Protein AF-A0A917NJ21-F1 (afdb_monomer_lite)

Sequence (84 aa):
MTLFHLGVWVCILCLASALLGYRAGRRAGRREGWGKAAVMTPLILRRQAWRTGRCPVCGFAANLQPERLQAEGGRVPVSTHEKI

pLDDT: mean 77.69, std 17.59, range [42.56, 96.75]

Organism: NCBI:txid1003997

Secondary structure (DSSP, 8-state):
-HHHHHHHHHHHHHHHHHHHHHHHHHHHHHHHHHHHHHHHHHHHHHHHHHHHSB-TTT--B----HHHHHHTTS----------

Foldseek 3Di:
DVVVVVVVVVVVVVVVVVVVVVVVVVVVCVVVVCVVCVVCVVVVQVVVCVVVCARPPPRDRDPPPVVVVVVPPDDDPPPPPDDD

Structure (mmCIF, N/CA/C/O backbone):
data_AF-A0A917NJ21-F1
#
_entry.id   AF-A0A917NJ21-F1
#
loop_
_atom_site.group_PDB
_atom_site.id
_atom_site.type_symbol
_atom_site.label_atom_id
_atom_site.label_alt_id
_atom_site.label_comp_id
_atom_site.label_asym_id
_atom_site.label_entity_id
_atom_site.label_seq_id
_atom_site.pdbx_PDB_ins_code
_atom_site.Cartn_x
_atom_site.Cartn_y
_atom_site.Cartn_z
_atom_site.occupancy
_atom_site.B_iso_or_equiv
_atom_site.auth_seq_id
_atom_site.auth_comp_id
_atom_site.auth_asym_id
_atom_site.auth_atom_id
_atom_site.pdbx_PDB_model_num
ATOM 1 N N . MET A 1 1 ? 20.192 -1.803 -41.566 1.00 62.88 1 MET A N 1
ATOM 2 C CA . MET A 1 1 ? 19.382 -2.823 -40.849 1.00 62.88 1 MET A CA 1
ATOM 3 C C . MET A 1 1 ? 19.827 -3.020 -39.395 1.00 62.88 1 MET A C 1
ATOM 5 O O . MET A 1 1 ? 18.970 -3.175 -38.538 1.00 62.88 1 MET A O 1
ATOM 9 N N . THR A 1 2 ? 21.124 -2.933 -39.077 1.00 74.00 2 THR A N 1
ATOM 10 C CA . THR A 1 2 ? 21.662 -3.057 -37.702 1.00 74.00 2 THR A CA 1
ATOM 11 C C . THR A 1 2 ? 21.254 -1.919 -36.754 1.00 74.00 2 THR A C 1
ATOM 13 O O . THR A 1 2 ? 20.954 -2.179 -35.593 1.00 74.00 2 THR A O 1
ATOM 16 N N . LEU A 1 3 ? 21.155 -0.679 -37.251 1.00 71.12 3 LEU A N 1
ATOM 17 C CA . LEU A 1 3 ? 20.714 0.493 -36.471 1.00 71.12 3 LEU A CA 1
ATOM 18 C C . LEU A 1 3 ? 19.268 0.371 -35.958 1.00 71.12 3 LEU A C 1
ATOM 20 O O . LEU A 1 3 ? 18.988 0.693 -34.808 1.00 71.12 3 LEU A O 1
ATOM 24 N N . PHE A 1 4 ? 18.360 -0.147 -36.791 1.00 80.00 4 PHE A N 1
ATOM 25 C CA . PHE A 1 4 ? 16.961 -0.368 -36.408 1.00 80.00 4 PHE A CA 1
ATOM 26 C C . PHE A 1 4 ? 16.837 -1.474 -35.354 1.00 80.00 4 PHE A C 1
ATOM 28 O O . PHE A 1 4 ? 16.072 -1.351 -34.403 1.00 80.00 4 PHE A O 1
ATOM 35 N N . HIS A 1 5 ? 17.646 -2.529 -35.488 1.00 80.81 5 HIS A N 1
ATOM 36 C CA . HIS A 1 5 ? 17.694 -3.616 -34.517 1.00 80.81 5 HIS A CA 1
ATOM 37 C C . HIS A 1 5 ? 18.185 -3.107 -33.154 1.00 80.81 5 HIS A C 1
ATOM 39 O O . HIS A 1 5 ? 17.548 -3.374 -32.139 1.00 80.81 5 HIS A O 1
ATOM 45 N N . LEU A 1 6 ? 19.254 -2.299 -33.129 1.00 88.38 6 LEU A N 1
ATOM 46 C CA . LEU A 1 6 ? 19.791 -1.709 -31.899 1.00 88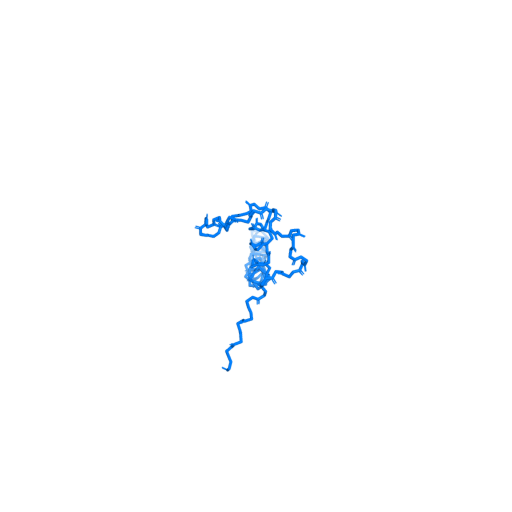.38 6 LEU A CA 1
ATOM 47 C C . LEU A 1 6 ? 18.740 -0.863 -31.157 1.00 88.38 6 LEU A C 1
ATOM 49 O O . LEU A 1 6 ? 18.575 -1.021 -29.950 1.00 88.38 6 LEU A O 1
ATOM 53 N N . GLY A 1 7 ? 17.987 -0.025 -31.879 1.00 91.19 7 GLY A N 1
ATOM 54 C CA . GLY A 1 7 ? 16.915 0.788 -31.293 1.00 91.19 7 GLY A CA 1
ATOM 55 C C . GLY A 1 7 ? 15.814 -0.055 -30.641 1.00 91.19 7 GLY A C 1
ATOM 56 O O . GLY A 1 7 ? 15.410 0.220 -29.512 1.00 91.19 7 GLY A O 1
ATOM 57 N N . VAL A 1 8 ? 15.387 -1.134 -31.305 1.00 93.62 8 VAL A N 1
ATOM 58 C CA . VAL A 1 8 ? 14.385 -2.064 -30.760 1.00 93.62 8 VAL A CA 1
ATOM 59 C C . VAL A 1 8 ? 14.892 -2.743 -29.483 1.00 93.62 8 VAL A C 1
ATOM 61 O O . VAL A 1 8 ? 14.160 -2.791 -28.494 1.00 93.62 8 VAL A O 1
ATOM 64 N N . TRP A 1 9 ? 16.149 -3.201 -29.448 1.00 94.88 9 TRP A N 1
ATOM 65 C CA . TRP A 1 9 ? 16.735 -3.802 -28.241 1.00 94.88 9 TRP A CA 1
ATOM 66 C C . TRP A 1 9 ? 16.819 -2.822 -27.070 1.00 94.88 9 TRP A C 1
ATOM 68 O O . TRP A 1 9 ? 16.502 -3.203 -25.944 1.00 94.88 9 TRP A O 1
ATOM 78 N N . VAL A 1 10 ? 17.178 -1.559 -27.322 1.00 95.44 10 VAL A N 1
ATOM 79 C CA . VAL A 1 10 ? 17.206 -0.511 -26.287 1.00 95.44 10 VAL A CA 1
ATOM 80 C C . VAL A 1 10 ? 15.806 -0.263 -25.724 1.00 95.44 10 VAL A C 1
ATOM 82 O O . VAL A 1 10 ? 15.634 -0.240 -24.505 1.00 95.44 10 VAL A O 1
ATOM 85 N N . CYS A 1 11 ? 14.788 -0.150 -26.582 1.00 94.88 11 CYS A N 1
ATOM 86 C CA . CYS A 1 11 ? 13.403 0.004 -26.135 1.00 94.88 11 CYS A CA 1
ATOM 87 C C . CYS A 1 11 ? 12.939 -1.186 -25.283 1.00 94.88 11 CYS A C 1
ATOM 89 O O . CYS A 1 11 ? 12.339 -0.978 -24.228 1.00 94.88 11 CYS A O 1
ATOM 91 N N . ILE A 1 12 ? 13.253 -2.419 -25.696 1.00 95.81 12 ILE A N 1
ATOM 92 C CA . ILE A 1 12 ? 12.914 -3.634 -24.941 1.00 95.81 12 ILE A CA 1
ATOM 93 C C . ILE A 1 12 ? 13.598 -3.632 -23.569 1.00 95.81 12 ILE A C 1
ATOM 95 O O . ILE A 1 12 ? 12.940 -3.894 -22.564 1.00 95.81 12 ILE A O 1
ATOM 99 N N . LEU A 1 13 ? 14.889 -3.298 -23.506 1.00 96.19 13 LEU A N 1
ATOM 100 C CA . LEU A 1 13 ? 15.650 -3.211 -22.255 1.00 96.19 13 LEU A CA 1
ATOM 101 C C . LEU A 1 13 ? 15.080 -2.154 -21.302 1.00 96.19 13 LEU A C 1
ATOM 103 O O . LEU A 1 13 ? 14.916 -2.430 -20.112 1.00 96.19 13 LEU A O 1
ATOM 107 N N . CYS A 1 14 ? 14.728 -0.972 -21.815 1.00 96.19 14 CYS A N 1
ATOM 108 C CA . CYS A 1 14 ? 14.067 0.075 -21.033 1.00 96.19 14 CYS A CA 1
ATOM 109 C C . CYS A 1 14 ? 12.711 -0.383 -20.486 1.00 96.19 14 CYS A C 1
ATOM 111 O O . CYS A 1 14 ? 12.415 -0.176 -19.310 1.00 96.19 14 CYS A O 1
ATOM 113 N N . LEU A 1 15 ? 11.889 -1.031 -21.315 1.00 96.75 15 LEU A N 1
ATOM 114 C CA . LEU A 1 15 ? 10.589 -1.529 -20.871 1.00 96.75 15 LEU A CA 1
ATOM 115 C C . LEU A 1 15 ? 10.749 -2.624 -19.810 1.00 96.75 15 LEU A C 1
ATOM 117 O O . LEU A 1 15 ? 10.057 -2.616 -18.791 1.00 96.75 15 LEU A O 1
ATOM 121 N N . ALA A 1 16 ? 11.686 -3.549 -20.028 1.00 96.31 16 ALA A N 1
ATOM 122 C CA . ALA A 1 16 ? 11.964 -4.650 -19.118 1.00 96.31 16 ALA A CA 1
ATOM 123 C C . ALA A 1 16 ? 12.437 -4.150 -17.745 1.00 96.31 16 ALA A C 1
ATOM 125 O O . ALA A 1 16 ? 11.925 -4.608 -16.721 1.00 96.31 16 ALA A O 1
ATOM 126 N N . SER A 1 17 ? 13.358 -3.183 -17.699 1.00 95.62 17 SER A N 1
ATOM 127 C CA . SER A 1 17 ? 13.847 -2.616 -16.437 1.00 95.62 17 SER A CA 1
ATOM 128 C C . SER A 1 17 ? 12.753 -1.847 -15.688 1.00 95.62 17 SER A C 1
ATOM 130 O O . SER A 1 17 ? 12.588 -2.044 -14.482 1.00 95.62 17 SER A O 1
ATOM 132 N N . ALA A 1 18 ? 11.928 -1.067 -16.395 1.00 95.00 18 ALA A N 1
ATOM 133 C CA . ALA A 1 18 ? 10.778 -0.379 -15.811 1.00 95.00 18 ALA A CA 1
ATOM 134 C C . ALA A 1 18 ? 9.757 -1.364 -15.210 1.00 95.00 18 ALA A C 1
ATOM 136 O O . ALA A 1 18 ? 9.286 -1.177 -14.085 1.00 95.00 18 ALA A O 1
ATOM 137 N N . LEU A 1 19 ? 9.453 -2.457 -15.918 1.00 95.88 19 LEU A N 1
ATOM 138 C CA . LEU A 1 19 ? 8.551 -3.511 -15.442 1.00 95.88 19 LEU A CA 1
ATOM 139 C C . LEU A 1 19 ? 9.100 -4.226 -14.202 1.00 95.88 19 LEU A C 1
ATOM 141 O O . LEU A 1 19 ? 8.346 -4.505 -13.264 1.00 95.88 19 LEU A O 1
ATOM 145 N N . LEU A 1 20 ? 10.401 -4.518 -14.178 1.00 94.88 20 LEU A N 1
ATOM 146 C CA . LEU A 1 20 ? 11.060 -5.133 -13.025 1.00 94.88 20 LEU A CA 1
ATOM 147 C C . LEU A 1 20 ? 11.021 -4.201 -11.808 1.00 94.88 20 LEU A C 1
ATOM 149 O O . LEU A 1 20 ? 10.615 -4.636 -10.726 1.00 94.88 20 LEU A O 1
ATOM 153 N N . GLY A 1 21 ? 11.332 -2.917 -12.003 1.00 94.50 21 GLY A N 1
ATOM 154 C CA . GLY A 1 21 ? 11.216 -1.884 -10.973 1.00 94.50 21 GLY A CA 1
ATOM 155 C C . GLY A 1 21 ? 9.792 -1.767 -10.427 1.00 94.50 21 GLY A C 1
ATOM 156 O O . GLY A 1 21 ? 9.583 -1.821 -9.214 1.00 94.50 21 GLY A O 1
ATOM 157 N N . TYR A 1 22 ? 8.788 -1.722 -11.307 1.00 94.38 22 TYR A N 1
ATOM 158 C CA . TYR A 1 22 ? 7.378 -1.677 -10.914 1.00 94.38 22 TYR A CA 1
ATOM 159 C C . TYR A 1 22 ? 6.964 -2.902 -10.089 1.00 94.38 22 TYR A C 1
ATOM 161 O O . TYR A 1 22 ? 6.307 -2.772 -9.054 1.00 94.38 22 TYR A O 1
ATOM 169 N N . ARG A 1 23 ? 7.364 -4.111 -10.504 1.00 93.56 23 ARG A N 1
ATOM 170 C CA . ARG A 1 23 ? 7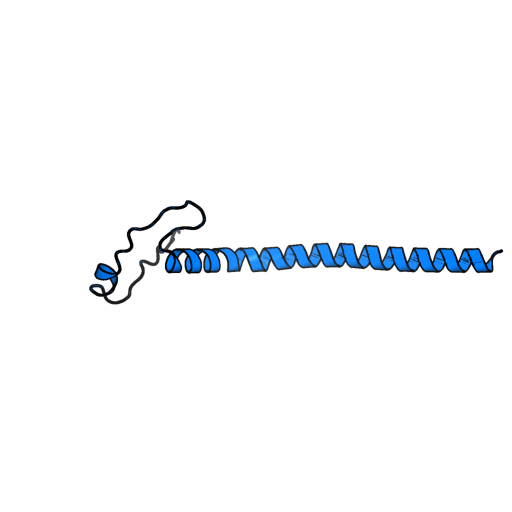.048 -5.344 -9.762 1.00 93.56 23 ARG A CA 1
ATOM 171 C C . ARG A 1 23 ? 7.698 -5.363 -8.382 1.00 93.56 23 ARG A C 1
ATOM 173 O O . ARG A 1 23 ? 7.036 -5.767 -7.422 1.00 93.56 23 ARG A O 1
ATOM 180 N N . ALA A 1 24 ? 8.957 -4.940 -8.277 1.00 91.50 24 ALA A N 1
ATOM 181 C CA . ALA A 1 24 ? 9.667 -4.854 -7.005 1.00 91.50 24 ALA A CA 1
ATOM 182 C C . ALA A 1 24 ? 9.010 -3.822 -6.075 1.00 91.50 24 ALA A C 1
ATOM 184 O O . ALA A 1 24 ? 8.617 -4.167 -4.957 1.00 91.50 24 ALA A O 1
ATOM 185 N N . GLY A 1 25 ? 8.770 -2.606 -6.575 1.00 90.94 25 GLY A N 1
ATOM 186 C CA . GLY A 1 25 ? 8.108 -1.534 -5.830 1.00 90.94 25 GLY A CA 1
ATOM 187 C C . GLY A 1 25 ? 6.704 -1.919 -5.363 1.00 90.94 25 GLY A C 1
ATOM 188 O O . GLY A 1 25 ? 6.359 -1.731 -4.200 1.00 90.94 25 GLY A O 1
ATOM 189 N N . ARG A 1 26 ? 5.906 -2.573 -6.218 1.00 90.50 26 ARG A N 1
ATOM 190 C CA . ARG A 1 26 ? 4.561 -3.052 -5.857 1.00 90.50 26 ARG A CA 1
ATOM 191 C C . ARG A 1 26 ? 4.594 -4.092 -4.737 1.00 90.50 26 ARG A C 1
ATOM 193 O O . ARG A 1 26 ? 3.723 -4.090 -3.869 1.00 90.50 26 ARG A O 1
ATOM 200 N N . ARG A 1 27 ? 5.575 -5.001 -4.739 1.00 86.00 27 ARG A N 1
ATOM 201 C CA . ARG A 1 27 ? 5.721 -6.009 -3.674 1.00 86.00 27 ARG A CA 1
ATOM 202 C C . ARG A 1 27 ? 6.114 -5.368 -2.346 1.00 86.00 27 ARG A C 1
ATOM 204 O O . ARG A 1 27 ? 5.520 -5.731 -1.332 1.00 86.00 27 ARG A O 1
ATOM 211 N N . ALA A 1 28 ? 7.056 -4.427 -2.369 1.00 84.44 28 ALA A N 1
ATOM 212 C CA . ALA A 1 28 ? 7.463 -3.669 -1.189 1.00 84.44 28 ALA A CA 1
ATOM 213 C C . ALA A 1 28 ? 6.290 -2.848 -0.626 1.00 84.44 28 ALA A C 1
ATOM 215 O O . ALA A 1 28 ? 5.913 -3.034 0.530 1.00 84.44 28 ALA A O 1
ATOM 216 N N . GLY A 1 29 ? 5.617 -2.066 -1.476 1.00 84.81 29 GLY A N 1
ATOM 217 C CA . GLY A 1 29 ? 4.478 -1.235 -1.082 1.00 84.81 29 GLY A CA 1
ATOM 218 C C . GLY A 1 29 ? 3.310 -2.032 -0.495 1.00 84.81 29 GLY A C 1
ATOM 219 O O . GLY A 1 29 ? 2.703 -1.598 0.480 1.00 84.81 29 GLY A O 1
ATOM 220 N N . ARG A 1 30 ? 3.019 -3.239 -1.008 1.00 85.94 30 ARG A N 1
ATOM 221 C CA . ARG A 1 30 ? 2.007 -4.113 -0.385 1.00 85.94 30 AR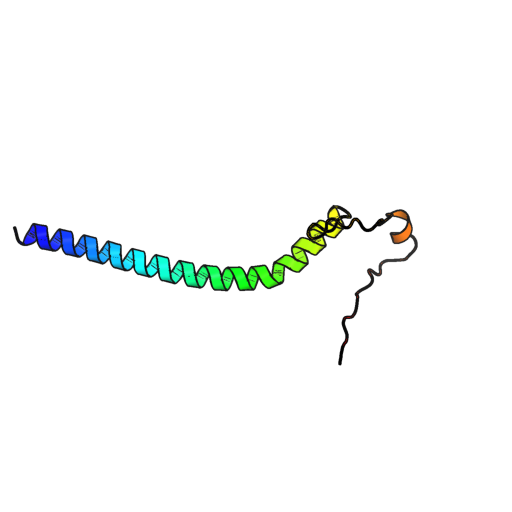G A CA 1
ATOM 222 C C . ARG A 1 30 ? 2.411 -4.565 1.015 1.00 85.94 30 ARG A C 1
ATOM 224 O O . ARG A 1 30 ? 1.567 -4.543 1.898 1.00 85.94 30 ARG A O 1
ATOM 231 N N . ARG A 1 31 ? 3.660 -4.996 1.223 1.00 83.94 31 ARG A N 1
ATOM 232 C CA . ARG A 1 31 ? 4.113 -5.463 2.547 1.00 83.94 31 ARG A CA 1
ATOM 233 C C . ARG A 1 31 ? 4.030 -4.342 3.576 1.00 83.94 31 ARG A C 1
ATOM 235 O O . ARG A 1 31 ? 3.512 -4.544 4.669 1.00 83.94 31 ARG A O 1
ATOM 242 N N . GLU A 1 32 ? 4.477 -3.155 3.192 1.00 83.38 32 GLU A N 1
ATOM 243 C CA . GLU A 1 32 ? 4.462 -1.993 4.070 1.00 83.38 32 GLU A CA 1
ATOM 244 C C . GLU A 1 32 ? 3.036 -1.484 4.337 1.00 83.38 32 GLU A C 1
ATOM 246 O O . GLU A 1 32 ? 2.678 -1.179 5.476 1.00 83.38 32 GLU A O 1
ATOM 251 N N . GLY A 1 33 ? 2.186 -1.471 3.304 1.00 84.50 33 GLY A N 1
ATOM 252 C CA . GLY A 1 33 ? 0.770 -1.130 3.424 1.00 84.50 33 GLY A CA 1
ATOM 253 C C . GLY A 1 33 ? 0.001 -2.100 4.322 1.00 84.50 33 GLY A C 1
ATOM 254 O O . GLY A 1 33 ? -0.817 -1.661 5.123 1.00 84.50 33 GLY A O 1
ATOM 255 N N . TRP A 1 34 ? 0.300 -3.402 4.250 1.00 86.25 34 TRP A N 1
ATOM 256 C CA . TRP A 1 34 ? -0.304 -4.414 5.123 1.00 86.25 34 TRP A CA 1
ATOM 257 C C . TRP A 1 34 ? 0.099 -4.235 6.584 1.00 86.25 34 TRP A C 1
ATOM 259 O O . TRP A 1 34 ? -0.767 -4.310 7.448 1.00 86.25 34 TRP A O 1
ATOM 269 N N . GLY A 1 35 ? 1.374 -3.951 6.868 1.00 88.38 35 GLY A N 1
ATOM 270 C CA . GLY A 1 35 ? 1.823 -3.682 8.237 1.00 88.38 35 GLY A CA 1
ATOM 271 C C . GLY A 1 35 ? 1.109 -2.473 8.849 1.00 88.38 35 GLY A C 1
ATOM 272 O O . GLY A 1 35 ? 0.568 -2.556 9.950 1.00 88.38 35 GLY A O 1
ATOM 273 N N . LYS A 1 36 ? 1.021 -1.370 8.095 1.00 87.69 36 LYS A N 1
ATOM 274 C CA . LYS A 1 36 ? 0.308 -0.153 8.521 1.00 87.69 36 LYS A CA 1
ATOM 275 C C . LYS A 1 36 ? -1.196 -0.398 8.690 1.00 87.69 36 LYS A C 1
ATOM 277 O O . LYS A 1 36 ? -1.781 0.040 9.680 1.00 87.69 36 LYS A O 1
ATOM 282 N N . ALA A 1 37 ? -1.814 -1.124 7.758 1.00 86.69 37 ALA A N 1
ATOM 283 C CA . ALA A 1 37 ? -3.227 -1.477 7.828 1.00 86.69 37 ALA A CA 1
ATOM 284 C C . ALA A 1 37 ? -3.525 -2.386 9.026 1.00 86.69 37 ALA A C 1
ATOM 286 O O . ALA A 1 37 ? -4.459 -2.104 9.760 1.00 86.69 37 ALA A O 1
ATOM 287 N N . ALA A 1 38 ? -2.713 -3.410 9.295 1.00 89.88 38 ALA A N 1
ATOM 288 C CA . ALA A 1 38 ? -2.936 -4.334 10.408 1.00 89.88 38 ALA A CA 1
ATOM 289 C C . ALA A 1 38 ? -3.017 -3.618 11.768 1.00 89.88 38 ALA A C 1
ATOM 291 O O . ALA A 1 38 ? -3.847 -3.974 12.601 1.00 89.88 38 ALA A O 1
ATOM 292 N N . VAL A 1 39 ? -2.206 -2.575 11.968 1.00 89.94 39 VAL A N 1
ATOM 293 C CA . VAL A 1 39 ? -2.228 -1.766 13.196 1.00 89.94 39 VAL A CA 1
ATOM 294 C C . VAL A 1 39 ? -3.396 -0.773 13.202 1.00 89.94 39 VAL A C 1
ATOM 296 O O . VAL A 1 39 ? -4.051 -0.599 14.226 1.00 89.94 39 VAL A O 1
ATOM 299 N N . MET A 1 40 ? -3.700 -0.132 12.070 1.00 91.81 40 MET A N 1
ATOM 300 C CA . MET A 1 40 ? -4.736 0.910 12.000 1.00 91.81 40 MET A CA 1
ATOM 301 C C . MET A 1 40 ? -6.166 0.370 11.891 1.00 91.81 40 MET A C 1
ATOM 303 O O . MET A 1 40 ? -7.096 0.974 12.426 1.00 91.81 40 MET A O 1
ATOM 307 N N . THR A 1 41 ? -6.363 -0.770 11.231 1.00 92.62 41 THR A N 1
ATOM 308 C CA . THR A 1 41 ? -7.662 -1.423 11.038 1.00 92.62 41 THR A CA 1
ATOM 309 C C . THR A 1 41 ? -8.440 -1.595 12.344 1.00 92.62 41 THR A C 1
ATOM 311 O O . THR A 1 41 ? -9.584 -1.142 12.382 1.00 92.62 41 THR A O 1
ATOM 314 N N . PRO A 1 42 ? -7.890 -2.156 13.441 1.00 87.88 42 PRO A N 1
ATOM 315 C CA . PRO A 1 42 ? -8.648 -2.288 14.685 1.00 87.88 42 PRO A CA 1
ATOM 316 C C . PRO A 1 42 ? -9.073 -0.934 15.273 1.00 87.88 42 PRO A C 1
ATOM 318 O O . PRO A 1 42 ? -10.187 -0.823 15.786 1.00 87.88 42 PRO A O 1
ATOM 321 N N . LEU A 1 43 ? -8.245 0.113 15.166 1.00 90.06 43 LEU A N 1
ATOM 322 C CA . LEU A 1 43 ? -8.618 1.456 15.627 1.00 90.06 43 LEU A CA 1
ATOM 323 C C . LEU A 1 43 ? -9.748 2.055 14.783 1.00 90.06 43 LEU A C 1
ATOM 325 O O . LEU A 1 43 ? -10.693 2.621 15.334 1.00 90.06 43 LEU A O 1
ATOM 329 N N . ILE A 1 44 ? -9.678 1.916 13.458 1.00 90.19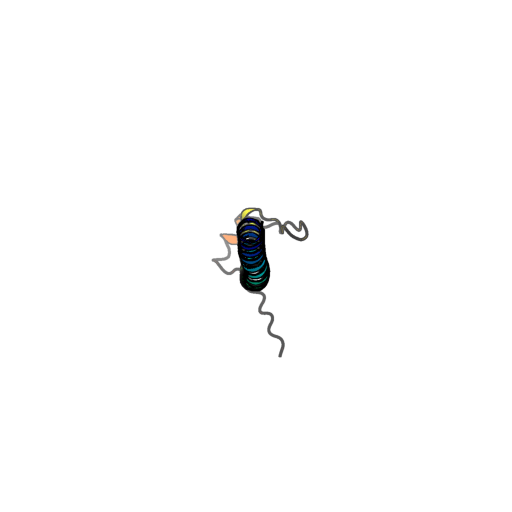 44 ILE A N 1
ATOM 330 C CA . ILE A 1 44 ? -10.708 2.414 12.537 1.00 90.19 44 ILE A CA 1
ATOM 331 C C . ILE A 1 44 ? -12.033 1.681 12.772 1.00 90.19 44 ILE A C 1
ATOM 333 O O . ILE A 1 44 ? -13.073 2.331 12.889 1.00 90.19 44 ILE A O 1
ATOM 337 N N . LEU A 1 45 ? -11.992 0.353 12.913 1.00 88.56 45 LEU A N 1
ATOM 338 C CA . LEU A 1 45 ? -13.170 -0.472 13.187 1.00 88.56 45 LEU A CA 1
ATOM 339 C C . LEU A 1 45 ? -13.813 -0.101 14.526 1.00 88.56 45 LEU A C 1
ATOM 341 O O . LEU A 1 45 ? -15.030 0.062 14.588 1.00 88.56 45 LEU A O 1
ATOM 345 N N . ARG A 1 46 ? -13.013 0.110 15.582 1.00 87.38 46 ARG A N 1
ATOM 346 C CA . ARG A 1 46 ? -13.523 0.621 16.864 1.00 87.38 46 ARG A CA 1
ATOM 347 C C . ARG A 1 46 ? -14.161 1.994 16.678 1.00 87.38 46 ARG A C 1
ATOM 349 O O . ARG A 1 46 ? -15.310 2.176 17.051 1.00 87.38 46 ARG A O 1
ATOM 356 N N . ARG A 1 47 ? -13.489 2.945 16.029 1.00 88.56 47 ARG A N 1
ATOM 357 C CA . ARG A 1 47 ? -14.050 4.287 15.797 1.00 88.56 47 ARG A CA 1
ATOM 358 C C . ARG A 1 47 ? -15.385 4.246 15.044 1.00 88.56 47 ARG A C 1
ATOM 360 O O . ARG A 1 47 ? -16.296 4.997 15.385 1.00 88.56 47 ARG A O 1
ATOM 367 N N . GLN A 1 48 ? -15.514 3.381 14.039 1.00 87.75 48 GLN A N 1
ATOM 368 C CA . GLN A 1 48 ? -16.769 3.183 13.308 1.00 87.75 48 GLN A CA 1
ATOM 369 C C . GLN A 1 48 ? -17.852 2.543 14.179 1.00 87.75 48 GLN A C 1
ATOM 371 O O . GLN A 1 48 ? -18.993 3.005 14.151 1.00 87.75 48 GLN A O 1
ATOM 376 N N . ALA A 1 49 ? -17.495 1.543 14.987 1.00 86.62 49 ALA A N 1
ATOM 377 C CA . ALA A 1 49 ? -18.433 0.897 15.897 1.00 86.62 49 ALA A CA 1
ATOM 378 C C . ALA A 1 49 ? -19.000 1.876 16.931 1.00 86.62 49 ALA A C 1
ATOM 380 O O . ALA A 1 49 ? -20.197 1.876 17.187 1.00 86.62 49 ALA A O 1
ATOM 381 N N . TRP A 1 50 ? -18.163 2.771 17.457 1.00 85.62 50 TRP A N 1
ATOM 382 C CA . TRP A 1 50 ? -18.583 3.812 18.395 1.00 85.62 50 TRP A CA 1
ATOM 383 C C . TRP A 1 50 ? -19.502 4.847 17.747 1.00 85.62 50 TRP A C 1
ATOM 385 O O . TRP A 1 50 ? -20.486 5.258 18.348 1.00 85.62 50 TRP A O 1
ATOM 395 N N . ARG A 1 51 ? -19.209 5.253 16.505 1.00 85.06 51 ARG A N 1
ATOM 396 C CA . ARG A 1 51 ? -20.039 6.224 15.773 1.00 85.06 51 ARG A CA 1
ATOM 397 C C . ARG A 1 51 ? -21.414 5.686 15.395 1.00 85.06 51 ARG A C 1
ATOM 399 O O . ARG A 1 51 ? -22.361 6.455 15.337 1.00 85.06 51 ARG A O 1
ATOM 406 N N . THR A 1 52 ? -21.500 4.401 15.073 1.00 84.56 52 THR A N 1
ATOM 407 C CA . THR A 1 52 ? -22.734 3.780 14.563 1.00 84.56 52 THR A CA 1
ATOM 408 C C . THR A 1 52 ? -23.491 2.988 15.627 1.00 84.56 52 THR A C 1
ATOM 410 O O . THR A 1 52 ? -24.602 2.538 15.367 1.00 84.56 52 THR A O 1
ATOM 413 N N . GLY A 1 53 ? -22.892 2.774 16.805 1.00 83.00 53 GLY A N 1
ATOM 414 C CA . GLY A 1 53 ? -23.416 1.872 17.835 1.00 83.00 53 GLY A CA 1
ATOM 415 C C . GLY A 1 53 ? -23.419 0.395 17.416 1.00 83.00 53 GLY A C 1
ATOM 416 O O . GLY A 1 53 ? -24.006 -0.438 18.103 1.00 83.00 53 GLY A O 1
ATOM 417 N N . ARG A 1 54 ? -22.789 0.047 16.284 1.00 82.56 54 ARG A N 1
ATOM 418 C CA . ARG A 1 54 ? -22.833 -1.291 15.687 1.00 82.56 54 ARG A CA 1
ATOM 419 C C . ARG A 1 54 ? -21.452 -1.743 15.243 1.00 82.56 54 ARG A C 1
ATOM 421 O O . ARG A 1 54 ? -20.751 -1.039 14.527 1.00 82.56 54 ARG A O 1
ATOM 428 N N . CYS A 1 55 ? -21.067 -2.954 15.623 1.00 83.88 55 CYS A N 1
ATOM 429 C CA . CYS A 1 55 ? -19.838 -3.570 15.155 1.00 83.88 55 CYS A CA 1
ATOM 430 C C . CYS A 1 55 ? -19.909 -3.804 13.632 1.00 83.88 55 CYS A C 1
ATOM 432 O O . CYS A 1 55 ? -20.768 -4.568 13.189 1.00 83.88 55 CYS A O 1
ATOM 434 N N . PRO A 1 56 ? -19.003 -3.224 12.822 1.00 81.25 56 PRO A N 1
ATOM 435 C CA . PRO A 1 56 ? -18.999 -3.426 11.370 1.00 81.25 56 PRO A CA 1
ATOM 436 C C . PRO A 1 56 ? -18.537 -4.831 10.948 1.00 81.25 56 PRO A C 1
ATOM 438 O O . PRO A 1 56 ? -18.681 -5.187 9.786 1.00 81.25 56 PRO A O 1
ATOM 441 N N . VAL A 1 57 ? -17.976 -5.626 11.870 1.00 84.06 57 VAL A N 1
ATOM 442 C CA . VAL A 1 57 ? -17.465 -6.979 11.586 1.00 84.06 57 VAL A CA 1
ATOM 443 C C . VAL A 1 57 ? -18.547 -8.042 11.769 1.00 84.06 57 VAL A C 1
ATOM 445 O O . VAL A 1 57 ? -18.757 -8.861 10.884 1.00 84.06 57 VAL A O 1
ATOM 448 N N . CYS A 1 58 ? -19.235 -8.042 12.913 1.00 85.88 58 CYS A N 1
ATOM 449 C CA . CYS A 1 58 ? -20.242 -9.059 13.241 1.00 85.88 58 CYS A CA 1
ATOM 450 C C . CYS A 1 58 ? -21.680 -8.526 13.246 1.00 85.88 58 CYS A C 1
ATOM 452 O O . CYS A 1 58 ? -22.609 -9.278 13.515 1.00 85.88 58 CYS A O 1
ATOM 454 N N . GLY A 1 59 ? -21.883 -7.228 13.008 1.00 80.44 59 GLY A N 1
ATOM 455 C CA . GLY A 1 59 ? -23.207 -6.603 13.036 1.00 80.44 59 GLY A CA 1
ATOM 456 C C . GLY A 1 59 ? -23.802 -6.438 14.436 1.00 80.44 59 GLY A C 1
ATOM 457 O O . GLY A 1 59 ? -24.896 -5.890 14.561 1.00 80.44 59 GLY A O 1
ATOM 458 N N . PHE A 1 60 ? -23.094 -6.862 15.489 1.00 81.50 60 PHE A N 1
ATOM 459 C CA . PHE A 1 60 ? -23.554 -6.723 16.866 1.00 81.50 60 PHE A CA 1
ATOM 460 C C . PHE A 1 60 ? -23.760 -5.247 17.213 1.00 81.50 60 PHE A C 1
ATOM 462 O O . PHE A 1 60 ? -22.812 -4.459 17.192 1.00 81.50 60 PHE A O 1
ATOM 469 N N . ALA A 1 61 ? -24.995 -4.869 17.525 1.00 78.94 61 ALA A N 1
ATOM 470 C CA . ALA A 1 61 ? -25.317 -3.562 18.070 1.00 78.94 61 ALA A CA 1
ATOM 471 C C . ALA A 1 61 ? -25.333 -3.682 19.592 1.00 78.94 61 ALA A C 1
ATOM 473 O O . ALA A 1 61 ? -26.245 -4.284 20.159 1.00 78.94 61 ALA A O 1
ATOM 474 N N . ALA A 1 62 ? -24.310 -3.139 20.252 1.00 65.38 62 ALA A N 1
ATOM 475 C CA . ALA A 1 62 ? -24.395 -2.954 21.691 1.00 65.38 62 ALA A CA 1
ATOM 476 C C . ALA A 1 62 ? -25.490 -1.910 21.916 1.00 65.38 62 ALA A C 1
ATOM 478 O O . ALA A 1 62 ? -25.427 -0.830 21.331 1.00 65.38 62 ALA A O 1
ATOM 479 N N . ASN A 1 63 ? -26.504 -2.240 22.716 1.00 53.81 63 ASN A N 1
ATOM 480 C CA . ASN A 1 63 ? -27.570 -1.323 23.110 1.00 53.81 63 ASN A CA 1
ATOM 481 C C . ASN A 1 63 ? -26.981 -0.257 24.056 1.00 53.81 63 ASN A C 1
ATOM 483 O O . ASN A 1 63 ? -27.217 -0.254 25.260 1.00 53.81 63 ASN A O 1
ATOM 487 N N . LEU A 1 64 ? -26.096 0.583 23.513 1.00 59.09 64 LEU A N 1
ATOM 488 C CA . LEU A 1 64 ? -25.462 1.718 24.163 1.00 59.09 64 LEU A CA 1
ATOM 489 C C . LEU A 1 64 ? -26.522 2.809 24.234 1.00 59.09 64 LEU A C 1
ATOM 491 O O . LEU A 1 64 ? -26.557 3.718 23.409 1.00 59.09 64 LEU A O 1
ATOM 495 N N . GLN A 1 65 ? -27.430 2.675 25.196 1.00 54.59 65 GLN A N 1
ATOM 496 C CA . GLN A 1 65 ? -28.317 3.761 25.577 1.00 54.59 65 G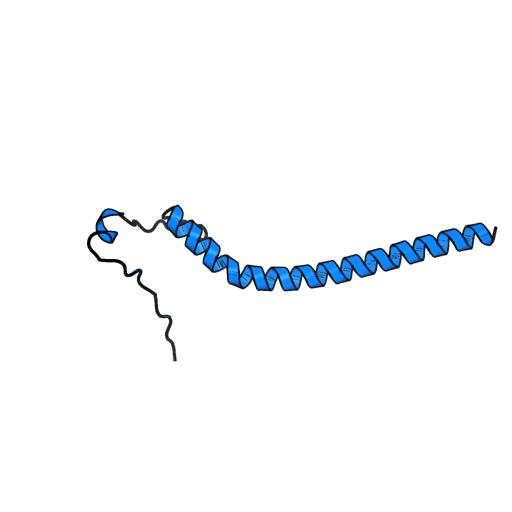LN A CA 1
ATOM 497 C C . GLN A 1 65 ? -27.433 4.918 26.075 1.00 54.59 65 GLN A C 1
ATOM 499 O O . GLN A 1 65 ? -26.738 4.753 27.084 1.00 54.59 65 GLN A O 1
ATOM 504 N N . PRO A 1 66 ? -27.415 6.075 25.387 1.00 51.47 66 PRO A N 1
ATOM 505 C CA . PRO A 1 66 ? -26.566 7.210 25.758 1.00 51.47 66 PRO A CA 1
ATOM 506 C C . PRO A 1 66 ? -26.888 7.760 27.157 1.00 51.47 66 PRO A C 1
ATOM 508 O O . PRO A 1 66 ? -26.038 8.392 27.778 1.00 51.47 66 PRO A O 1
ATOM 511 N N . GLU A 1 67 ? -28.073 7.452 27.688 1.00 51.50 67 GLU A N 1
ATOM 512 C CA . GLU A 1 67 ? -28.544 7.907 28.996 1.00 51.50 67 GLU A CA 1
ATOM 513 C C . GLU A 1 67 ? -27.748 7.313 30.175 1.00 51.50 67 GLU A C 1
ATOM 515 O O . GLU A 1 67 ? -27.537 7.984 31.182 1.00 51.50 67 GLU A O 1
ATOM 520 N N . ARG A 1 68 ? -27.196 6.094 30.047 1.00 48.84 68 ARG A N 1
ATOM 521 C CA . ARG A 1 68 ? -26.378 5.486 31.120 1.00 48.84 68 ARG A CA 1
ATOM 522 C C . ARG A 1 68 ? -24.916 5.944 31.137 1.00 48.84 68 ARG A C 1
ATOM 524 O O . ARG A 1 68 ? -24.275 5.860 32.177 1.00 48.84 68 ARG A O 1
ATOM 531 N N . LEU A 1 69 ? -24.389 6.472 30.029 1.00 52.56 69 LEU A N 1
ATOM 532 C CA . LEU A 1 69 ? -23.002 6.962 29.954 1.00 52.56 69 LEU A CA 1
ATOM 533 C C . LEU A 1 69 ? -22.813 8.339 30.609 1.00 52.56 69 LEU A C 1
ATOM 535 O O . LEU A 1 69 ? -21.700 8.668 31.014 1.00 52.56 69 LEU A O 1
ATOM 539 N N . GLN A 1 70 ? -23.881 9.134 30.738 1.00 52.94 70 GLN A N 1
ATOM 540 C CA . GLN A 1 70 ? -23.831 10.423 31.438 1.00 52.94 70 GLN A CA 1
ATOM 541 C C . GLN A 1 70 ? -23.935 10.275 32.964 1.00 52.94 70 GLN A C 1
ATOM 543 O O . GLN A 1 70 ? -23.374 11.096 33.683 1.00 52.94 70 GLN A O 1
ATOM 548 N N . ALA A 1 71 ? -24.576 9.211 33.460 1.00 48.12 71 ALA A N 1
ATOM 549 C CA . ALA A 1 71 ? -24.666 8.928 34.894 1.00 48.12 71 ALA A CA 1
ATOM 550 C C . ALA A 1 71 ? -23.366 8.342 35.488 1.00 48.12 71 ALA A C 1
ATOM 552 O O . ALA A 1 71 ? -23.117 8.502 36.679 1.00 48.12 71 ALA A O 1
ATOM 5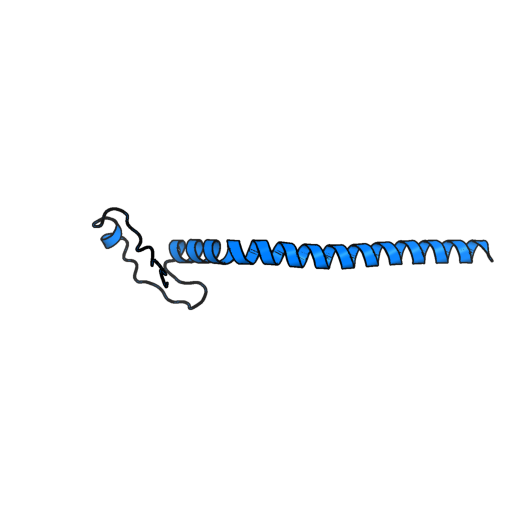53 N N . GLU A 1 72 ? -22.518 7.700 34.675 1.00 50.81 72 GLU A N 1
ATOM 554 C CA . GLU A 1 72 ? -21.340 6.945 35.144 1.00 50.81 72 GLU A CA 1
ATOM 555 C C . GLU A 1 72 ? -19.975 7.549 34.775 1.00 50.81 72 GLU A C 1
ATOM 557 O O . GLU A 1 72 ? -18.987 6.824 34.687 1.00 50.81 72 GLU A O 1
ATOM 562 N N . GLY A 1 73 ? -19.876 8.870 34.582 1.00 47.41 73 GLY A N 1
ATOM 563 C CA . GLY A 1 73 ? -18.589 9.576 34.681 1.00 47.41 73 GLY A CA 1
ATOM 564 C C . GLY A 1 73 ? -17.400 8.881 33.993 1.00 47.41 73 GLY A C 1
ATOM 565 O O . GLY A 1 73 ? -16.409 8.554 34.637 1.00 47.41 73 GLY A O 1
ATOM 566 N N . GLY A 1 74 ? -17.498 8.633 32.685 1.00 45.56 74 GLY A N 1
ATOM 567 C CA . GLY A 1 74 ? -16.325 8.513 31.816 1.00 45.56 74 GLY A CA 1
ATOM 568 C C . GLY A 1 74 ? -15.298 7.417 32.134 1.00 45.56 74 GLY A C 1
ATOM 569 O O . GLY A 1 74 ? -14.101 7.695 32.102 1.00 45.56 74 GLY A O 1
ATOM 570 N N . ARG A 1 75 ? -15.706 6.156 32.318 1.00 46.28 75 ARG A N 1
ATOM 571 C CA . ARG A 1 75 ? -14.806 5.020 32.042 1.00 46.28 75 ARG A CA 1
ATOM 572 C C . ARG A 1 75 ? -15.447 4.001 31.113 1.00 46.28 75 ARG A C 1
ATOM 574 O O . ARG A 1 75 ? -16.301 3.213 31.494 1.00 46.28 75 ARG A O 1
ATOM 581 N N . VAL A 1 76 ? -14.962 3.997 29.876 1.00 57.88 76 VAL A N 1
ATOM 582 C CA . VAL A 1 76 ? -15.093 2.860 28.964 1.00 57.88 76 VAL A CA 1
ATOM 583 C C . VAL A 1 76 ? -14.426 1.656 29.635 1.00 57.88 76 VAL A C 1
ATOM 585 O O . VAL A 1 76 ? -13.281 1.805 30.070 1.00 57.88 76 VAL A O 1
ATOM 588 N N . PRO A 1 77 ? -15.063 0.476 29.721 1.00 48.41 77 PRO A N 1
ATOM 589 C CA . PRO A 1 77 ? -14.381 -0.711 30.209 1.00 48.41 77 PRO A CA 1
ATOM 590 C C . PRO A 1 77 ? -13.259 -1.065 29.225 1.00 48.41 77 PRO A C 1
ATOM 592 O O . PRO A 1 77 ? -13.487 -1.621 28.150 1.00 48.41 77 PRO A O 1
ATOM 595 N N . VAL A 1 78 ? -12.025 -0.703 29.583 1.00 55.16 78 VAL A N 1
ATOM 596 C CA . VAL A 1 78 ? -10.822 -1.313 29.023 1.00 55.16 78 VAL A CA 1
ATOM 597 C C . VAL A 1 78 ? -10.869 -2.768 29.472 1.00 55.16 78 VAL A C 1
ATOM 599 O O . VAL A 1 78 ? -10.683 -3.079 30.644 1.00 55.16 78 VAL A O 1
ATOM 602 N N . SER A 1 79 ? -11.197 -3.669 28.546 1.00 55.34 79 SER A N 1
ATOM 603 C CA . SER A 1 79 ? -10.987 -5.096 28.754 1.00 55.34 79 SER A CA 1
ATOM 604 C C . SER A 1 79 ? -9.476 -5.324 28.760 1.00 55.34 79 SER A C 1
ATOM 606 O O . SER A 1 79 ? -8.856 -5.502 27.707 1.00 55.34 79 SER A O 1
ATOM 608 N N . THR A 1 80 ? -8.873 -5.229 29.941 1.00 43.78 80 THR A N 1
ATOM 609 C CA . THR A 1 80 ? -7.503 -5.653 30.203 1.00 43.78 80 THR A CA 1
ATOM 610 C C . THR A 1 80 ? -7.418 -7.139 29.872 1.00 43.78 80 THR A C 1
ATOM 612 O O . THR A 1 80 ? -7.863 -7.987 30.640 1.00 43.78 80 THR A O 1
ATOM 615 N N . HIS A 1 81 ? -6.895 -7.467 28.693 1.00 42.56 81 HIS A N 1
ATOM 616 C CA . HIS A 1 81 ? -6.454 -8.821 28.387 1.00 42.56 81 HIS A CA 1
ATOM 617 C C . HIS A 1 81 ? -5.055 -8.983 28.995 1.00 42.56 81 HIS A C 1
ATOM 619 O O . HIS A 1 81 ? -4.047 -8.947 28.299 1.00 42.56 81 HIS A O 1
ATOM 625 N N . GLU A 1 82 ? -5.013 -9.087 30.323 1.00 45.31 82 GLU A N 1
ATOM 626 C CA . GLU A 1 82 ? -3.854 -9.574 31.064 1.00 45.31 82 GLU A CA 1
ATOM 627 C C . GLU A 1 82 ? -3.980 -11.096 31.149 1.00 45.31 82 GLU A C 1
ATOM 629 O O . GLU A 1 82 ? -4.860 -11.633 31.822 1.00 45.31 82 GLU A O 1
ATOM 634 N N . LYS A 1 83 ? -3.130 -11.801 30.402 1.00 44.59 83 LYS A N 1
ATOM 635 C CA . LYS A 1 83 ? -2.776 -13.193 30.678 1.00 44.59 83 LYS A CA 1
ATOM 636 C C . LYS A 1 83 ? -1.261 -13.320 30.540 1.00 44.59 83 LYS A C 1
ATOM 638 O O . LYS A 1 83 ? -0.767 -13.339 29.418 1.00 44.59 83 LYS A O 1
ATOM 643 N N . ILE A 1 84 ? -0.621 -13.264 31.714 1.00 49.72 84 ILE A N 1
ATOM 644 C CA . ILE A 1 84 ? 0.422 -14.159 32.255 1.00 49.72 84 ILE A CA 1
ATOM 645 C C . ILE A 1 84 ? 1.399 -14.722 31.223 1.00 49.72 84 ILE A C 1
ATOM 647 O O . ILE A 1 84 ? 0.958 -15.554 30.398 1.00 49.72 84 ILE A O 1
#

Radius of gyration: 26.77 Å; chains: 1; bounding box: 50×25×76 Å